Protein AF-A0AA35T2E9-F1 (afdb_monomer_lite)

Secondary structure (DSSP, 8-state):
--------------TT-EEEEEEEEEEEEEEEETTEEEEEEEEEEEEEETTEEEEEEESSTT-SS-SEEEEE-TTEEEEEPPTTTSSSSSEEEEEESS--SSSPPEEEEE--

Structure (mmCIF, N/CA/C/O backbone):
data_AF-A0AA35T2E9-F1
#
_entry.id   AF-A0AA35T2E9-F1
#
loop_
_atom_site.group_PDB
_atom_site.id
_atom_site.type_symbol
_atom_site.label_atom_id
_atom_site.label_alt_id
_atom_site.label_comp_id
_atom_site.label_asym_id
_atom_site.label_entity_id
_atom_site.label_seq_id
_atom_site.pdbx_PDB_ins_code
_atom_site.Cartn_x
_atom_site.Cartn_y
_atom_site.Cartn_z
_atom_site.occupancy
_atom_site.B_iso_or_equiv
_atom_site.auth_seq_id
_atom_site.auth_comp_id
_atom_site.auth_asym_id
_atom_site.auth_atom_id
_atom_site.pdbx_PDB_model_num
ATOM 1 N N . MET A 1 1 ? -33.393 -36.490 15.607 1.00 41.41 1 MET A N 1
ATOM 2 C CA . MET A 1 1 ? -31.966 -36.393 15.215 1.00 41.41 1 MET A CA 1
ATOM 3 C C . MET A 1 1 ? -31.660 -34.954 14.824 1.00 41.41 1 MET A C 1
ATOM 5 O O . MET A 1 1 ? -32.433 -34.359 14.089 1.00 41.41 1 MET A O 1
ATOM 9 N N . ALA A 1 2 ? -30.620 -34.376 15.424 1.00 40.38 2 ALA A N 1
ATOM 10 C CA . ALA A 1 2 ? -30.405 -32.935 15.545 1.00 40.38 2 ALA A CA 1
ATOM 11 C C . ALA A 1 2 ? -29.985 -32.237 14.237 1.00 40.38 2 ALA A C 1
ATOM 13 O O . ALA A 1 2 ? -28.993 -32.613 13.610 1.00 40.38 2 ALA A O 1
ATOM 14 N N . GLY A 1 3 ? -30.695 -31.161 13.883 1.00 43.78 3 GLY A N 1
ATOM 15 C CA . GLY A 1 3 ? -30.271 -30.191 12.875 1.00 43.78 3 GLY A CA 1
ATOM 16 C C . GLY A 1 3 ? -29.133 -29.325 13.415 1.00 43.78 3 GLY A C 1
ATOM 17 O O . GLY A 1 3 ? -29.267 -28.655 14.439 1.00 43.78 3 GLY A O 1
ATOM 18 N N . ARG A 1 4 ? -27.980 -29.363 12.743 1.00 47.06 4 ARG A N 1
ATOM 19 C CA . ARG A 1 4 ? -26.770 -28.641 13.148 1.00 47.06 4 ARG A CA 1
ATOM 20 C C . ARG A 1 4 ? -26.899 -27.167 12.741 1.00 47.06 4 ARG A C 1
ATOM 22 O O . ARG A 1 4 ? -26.602 -26.789 11.612 1.00 47.06 4 ARG A O 1
ATOM 29 N N . ASN A 1 5 ? -27.373 -26.351 13.677 1.00 44.47 5 ASN A N 1
ATOM 30 C CA . ASN A 1 5 ? -27.504 -24.904 13.551 1.00 44.47 5 ASN A CA 1
ATOM 31 C C . ASN A 1 5 ? -26.102 -24.259 13.501 1.00 44.47 5 ASN A C 1
ATOM 33 O O . ASN A 1 5 ? -25.420 -24.170 14.523 1.00 44.47 5 ASN A O 1
ATOM 37 N N . ARG A 1 6 ? -25.628 -23.849 12.315 1.00 49.59 6 ARG A N 1
ATOM 38 C CA . ARG A 1 6 ? -24.379 -23.080 12.185 1.00 49.59 6 ARG A CA 1
ATOM 39 C C . ARG A 1 6 ? -24.676 -21.628 12.540 1.00 49.59 6 ARG A C 1
ATOM 41 O O . ARG A 1 6 ? -24.977 -20.824 11.665 1.00 49.59 6 ARG A O 1
ATOM 48 N N . LYS A 1 7 ? -24.588 -21.284 13.826 1.00 43.34 7 LYS A N 1
ATOM 49 C CA . LYS A 1 7 ? -24.492 -19.878 14.223 1.00 43.34 7 LYS A CA 1
ATOM 50 C C . LYS A 1 7 ? -23.208 -19.315 13.613 1.00 43.34 7 LYS A C 1
ATOM 52 O O . LYS A 1 7 ? -22.113 -19.740 13.975 1.00 43.34 7 LYS A O 1
ATOM 57 N N . SER A 1 8 ? -23.344 -18.392 12.665 1.00 48.28 8 SER A N 1
ATOM 58 C CA . SER A 1 8 ? -22.248 -17.531 12.235 1.00 48.28 8 SER A CA 1
ATOM 59 C C . SER A 1 8 ? -21.790 -16.737 13.453 1.00 48.28 8 SER A C 1
ATOM 61 O O . SER A 1 8 ? -22.528 -15.895 13.967 1.00 48.28 8 SER A O 1
ATOM 63 N N . VAL A 1 9 ? -20.599 -17.045 13.955 1.00 48.53 9 VAL A N 1
ATOM 64 C CA . VAL A 1 9 ? -19.968 -16.249 15.002 1.00 48.53 9 VAL A CA 1
ATOM 65 C C . VAL A 1 9 ? -19.564 -14.938 14.344 1.00 48.53 9 VAL A C 1
ATOM 67 O O . VAL A 1 9 ? -18.628 -14.906 13.547 1.00 48.53 9 VAL A O 1
ATOM 70 N N . ALA A 1 10 ? -20.313 -13.870 14.621 1.00 54.56 10 ALA A N 1
ATOM 71 C CA . ALA A 1 10 ? -19.873 -12.523 14.301 1.00 54.56 10 ALA A CA 1
ATOM 72 C C . ALA A 1 10 ? -18.520 -12.326 14.992 1.00 54.56 10 ALA A C 1
ATOM 74 O O . ALA A 1 10 ? -18.430 -12.425 16.218 1.00 54.56 10 ALA A O 1
ATOM 75 N N . ALA A 1 11 ? -17.463 -12.149 14.200 1.00 52.91 11 ALA A N 1
ATOM 76 C CA . ALA A 1 11 ? -16.132 -11.905 14.722 1.00 52.91 11 ALA A CA 1
ATOM 77 C C . ALA A 1 11 ? -16.199 -10.642 15.585 1.00 52.91 11 ALA A C 1
ATOM 79 O O . ALA A 1 11 ? -16.453 -9.547 15.079 1.00 52.91 11 ALA A O 1
ATOM 80 N N . LEU A 1 12 ? -16.029 -10.810 16.897 1.00 46.50 12 LEU A N 1
ATOM 81 C CA . LEU A 1 12 ? -15.830 -9.689 17.806 1.00 46.50 12 LEU A CA 1
ATOM 82 C C . LEU A 1 12 ? -14.677 -8.845 17.248 1.00 46.50 12 LEU A C 1
ATOM 84 O O . LEU A 1 12 ? -13.704 -9.431 16.763 1.00 46.50 12 LEU A O 1
ATOM 88 N N . PRO A 1 13 ? -14.745 -7.505 17.299 1.00 47.69 13 PRO A N 1
ATOM 89 C CA . PRO A 1 13 ? -13.616 -6.676 16.917 1.00 47.69 13 PRO A CA 1
ATOM 90 C C . PRO A 1 13 ? -12.464 -6.977 17.879 1.00 47.69 13 PRO A C 1
ATOM 92 O O . PRO A 1 13 ? -12.392 -6.448 18.988 1.00 47.69 13 PRO A O 1
ATOM 95 N N . THR A 1 14 ? -11.575 -7.876 17.469 1.00 51.53 14 THR A N 1
ATOM 96 C CA . THR A 1 14 ? -10.306 -8.125 18.136 1.00 51.53 14 THR A CA 1
ATOM 97 C C . THR A 1 14 ? -9.524 -6.818 18.171 1.00 51.53 14 THR A C 1
ATOM 99 O O . THR A 1 14 ? -9.603 -6.018 17.235 1.00 51.53 14 THR A O 1
ATOM 102 N N . LEU A 1 15 ? -8.720 -6.610 19.219 1.00 56.53 15 LEU A N 1
ATOM 103 C CA . LEU A 1 15 ? -7.739 -5.512 19.291 1.00 56.53 15 LEU A CA 1
ATOM 104 C C . LEU A 1 15 ? -6.861 -5.420 18.022 1.00 56.53 15 LEU A C 1
ATOM 106 O O . LEU A 1 15 ? -6.308 -4.368 17.715 1.00 56.53 15 LEU A O 1
ATOM 110 N N . GLU A 1 16 ? -6.778 -6.506 17.253 1.00 69.50 16 GLU A N 1
ATOM 111 C CA . GLU A 1 16 ? -6.038 -6.605 15.998 1.00 69.50 16 GLU A CA 1
ATOM 112 C C . GLU A 1 16 ? -6.703 -5.920 14.785 1.00 69.50 16 GLU A C 1
ATOM 114 O O . GLU A 1 16 ? -6.007 -5.601 13.815 1.00 69.50 16 GLU A O 1
ATOM 119 N N . GLY A 1 17 ? -8.001 -5.600 14.857 1.00 83.62 17 GLY A N 1
ATOM 120 C CA . GLY A 1 17 ? -8.802 -5.086 13.740 1.00 83.62 17 GLY A CA 1
ATOM 121 C C . GLY A 1 17 ? -9.458 -6.184 12.895 1.00 83.62 17 GLY A C 1
ATOM 122 O O . GLY A 1 17 ? -9.219 -7.373 13.095 1.00 83.62 17 GLY A O 1
ATOM 123 N N . VAL A 1 18 ? -10.302 -5.777 11.946 1.00 92.88 18 VAL A N 1
ATOM 124 C CA . VAL A 1 18 ? -10.979 -6.655 10.980 1.00 92.88 18 VAL A CA 1
ATOM 125 C C . VAL A 1 18 ? -10.171 -6.692 9.688 1.00 92.88 18 VAL A C 1
ATOM 127 O O . VAL A 1 18 ? -9.871 -5.644 9.119 1.00 92.88 18 VAL A O 1
ATOM 130 N N . VAL A 1 19 ? -9.827 -7.882 9.193 1.00 94.25 19 VAL A N 1
ATOM 131 C CA . VAL A 1 19 ? -9.210 -8.021 7.866 1.00 94.25 19 VAL A CA 1
ATOM 132 C C . VAL A 1 19 ? -10.280 -7.799 6.801 1.00 94.25 19 VAL A C 1
ATOM 134 O O . VAL A 1 19 ? -11.207 -8.594 6.681 1.00 94.25 19 VAL A O 1
ATOM 137 N N . LEU A 1 20 ? -10.140 -6.723 6.030 1.00 94.94 20 LEU A N 1
ATOM 138 C CA . LEU A 1 20 ? -11.036 -6.397 4.920 1.00 94.94 20 LEU A CA 1
ATOM 139 C C . LEU A 1 20 ? -10.667 -7.178 3.658 1.00 94.94 20 LEU A C 1
ATOM 141 O O . LEU A 1 20 ? -11.536 -7.627 2.918 1.00 94.94 20 LEU A O 1
ATOM 145 N N . HIS A 1 21 ? -9.364 -7.324 3.404 1.00 94.94 21 HIS A N 1
ATOM 146 C CA . HIS A 1 21 ? -8.849 -8.046 2.248 1.00 94.94 21 HIS A CA 1
ATOM 147 C C . HIS A 1 21 ? -7.417 -8.519 2.507 1.00 94.94 21 HIS A C 1
ATOM 149 O O . HIS A 1 21 ? -6.627 -7.830 3.153 1.00 94.94 21 HIS A O 1
ATOM 155 N N . GLU A 1 22 ? -7.034 -9.663 1.949 1.00 95.94 22 GLU A N 1
ATOM 156 C CA . GLU A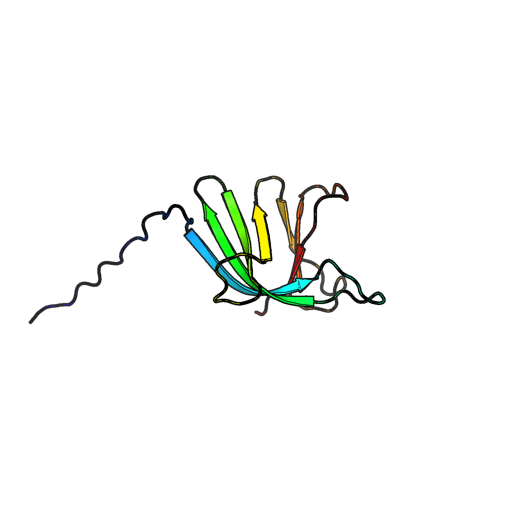 1 22 ? -5.641 -10.103 1.914 1.00 95.94 22 GLU A CA 1
ATOM 157 C C . GLU A 1 22 ? -5.324 -10.865 0.627 1.00 95.94 22 GLU A C 1
ATOM 159 O O . GLU A 1 22 ? -6.207 -11.437 -0.009 1.00 95.94 22 GLU A O 1
ATOM 164 N N . GLY A 1 23 ? -4.066 -10.833 0.196 1.00 95.62 23 GLY A N 1
ATOM 165 C CA . GLY A 1 23 ? -3.691 -11.447 -1.072 1.00 95.62 23 GLY A CA 1
ATOM 166 C C . GLY A 1 23 ? -2.236 -11.253 -1.462 1.00 95.62 23 GLY A C 1
ATOM 167 O O . GLY A 1 23 ? -1.498 -10.448 -0.896 1.00 95.62 23 GLY A O 1
ATOM 168 N N . TRP A 1 24 ? -1.806 -12.018 -2.463 1.00 95.81 24 TRP A N 1
ATOM 169 C CA . TRP A 1 24 ? -0.482 -11.855 -3.050 1.00 95.81 24 TRP A CA 1
ATOM 170 C C . TRP A 1 24 ? -0.483 -10.722 -4.070 1.00 95.81 24 TRP A C 1
ATOM 172 O O . TRP A 1 24 ? -1.135 -10.831 -5.106 1.00 95.81 24 TRP A O 1
ATOM 182 N N . CYS A 1 25 ? 0.356 -9.716 -3.839 1.00 95.12 25 CYS A N 1
ATOM 183 C CA . CYS A 1 25 ? 0.615 -8.655 -4.811 1.00 95.12 25 CYS A CA 1
ATOM 184 C C . CYS A 1 25 ? 2.119 -8.524 -5.057 1.00 95.12 25 CYS A C 1
ATOM 186 O O . CYS A 1 25 ? 2.951 -9.135 -4.373 1.00 95.12 25 CYS A O 1
ATOM 188 N N . VAL A 1 26 ? 2.487 -7.722 -6.050 1.00 93.38 26 VAL A N 1
ATOM 189 C CA . VAL A 1 26 ? 3.882 -7.380 -6.327 1.00 93.38 26 VAL A CA 1
ATOM 190 C C . VAL A 1 26 ? 4.062 -5.890 -6.101 1.00 93.38 26 VAL A C 1
ATOM 192 O O . VAL A 1 26 ? 3.288 -5.102 -6.629 1.00 93.38 26 VAL A O 1
ATOM 195 N N . LYS A 1 27 ? 5.079 -5.492 -5.338 1.00 91.81 27 LYS A N 1
ATOM 196 C CA . LYS A 1 27 ? 5.378 -4.077 -5.102 1.00 91.81 27 LYS A CA 1
ATOM 197 C C . LYS A 1 27 ? 6.767 -3.692 -5.557 1.00 91.81 27 LYS A C 1
ATOM 199 O O . LYS A 1 27 ? 7.692 -4.501 -5.476 1.00 91.81 27 LYS A O 1
ATOM 204 N N . GLU A 1 28 ? 6.921 -2.440 -5.951 1.00 90.00 28 GLU A N 1
ATOM 205 C CA . GLU A 1 28 ? 8.232 -1.862 -6.215 1.00 90.00 28 GLU A CA 1
ATOM 206 C C . GLU A 1 28 ? 9.006 -1.745 -4.893 1.00 90.00 28 GLU A C 1
ATOM 208 O O . GLU A 1 28 ? 8.464 -1.321 -3.866 1.00 90.00 28 GLU A O 1
ATOM 213 N N . SER A 1 29 ? 10.253 -2.203 -4.870 1.00 79.94 29 SER A N 1
ATOM 214 C CA . SER A 1 29 ? 11.150 -2.036 -3.730 1.00 79.94 29 SER A CA 1
ATOM 215 C C . SER A 1 29 ? 11.863 -0.690 -3.831 1.00 79.94 29 SER A C 1
ATOM 217 O O . SER A 1 29 ? 12.203 -0.266 -4.929 1.00 79.94 29 SER A O 1
ATOM 219 N N . GLY A 1 30 ? 12.120 -0.042 -2.692 1.00 66.56 30 GLY A N 1
ATOM 220 C CA . GLY A 1 30 ? 12.769 1.275 -2.652 1.00 66.56 30 GLY A CA 1
ATOM 221 C C . GLY A 1 30 ? 14.247 1.290 -3.064 1.00 66.56 30 GLY A C 1
ATOM 222 O O . GLY A 1 30 ? 14.859 2.345 -3.014 1.00 66.56 30 GLY A O 1
ATOM 223 N N . GLY A 1 31 ? 14.826 0.143 -3.435 1.00 59.09 31 GLY A N 1
ATOM 224 C CA . GLY A 1 31 ? 16.179 0.055 -3.978 1.00 59.09 31 GLY A CA 1
ATOM 225 C C . GLY A 1 31 ? 16.133 -0.170 -5.486 1.00 59.09 31 GLY A C 1
ATOM 226 O O . GLY A 1 31 ? 15.707 -1.239 -5.939 1.00 59.09 31 GLY A O 1
ATOM 227 N N . ALA A 1 32 ? 16.588 0.818 -6.253 1.00 58.44 32 ALA A N 1
ATOM 228 C CA . ALA A 1 32 ? 16.989 0.608 -7.636 1.00 58.44 32 ALA A CA 1
ATOM 229 C C . ALA A 1 32 ? 18.422 0.063 -7.634 1.00 58.44 32 ALA A C 1
ATOM 231 O O . ALA A 1 32 ? 19.305 0.647 -7.013 1.00 58.44 32 ALA A O 1
ATOM 232 N N . PHE A 1 33 ? 18.655 -1.065 -8.301 1.00 50.53 33 PHE A N 1
ATOM 233 C CA . PHE A 1 33 ? 20.011 -1.546 -8.567 1.00 50.53 33 PHE A CA 1
ATOM 234 C C . PHE A 1 33 ? 20.239 -1.413 -10.069 1.00 50.53 33 PHE A C 1
ATOM 236 O O . PHE A 1 33 ? 19.465 -1.964 -10.852 1.00 50.53 33 PHE A O 1
ATOM 243 N N . LEU A 1 34 ? 21.248 -0.629 -10.463 1.00 56.97 34 LEU A N 1
ATOM 244 C CA . LEU A 1 34 ? 21.596 -0.369 -11.868 1.00 56.97 34 LEU A CA 1
ATOM 245 C C . LEU A 1 34 ? 20.414 0.152 -12.713 1.00 56.97 34 LEU A C 1
ATOM 247 O O . LEU A 1 34 ? 20.125 -0.363 -13.791 1.00 56.97 34 LEU A O 1
ATOM 251 N N . GLY A 1 35 ? 19.672 1.137 -12.195 1.00 59.09 35 GLY A N 1
ATOM 252 C CA . GLY A 1 35 ? 18.571 1.784 -12.926 1.00 59.09 35 GLY A CA 1
ATOM 253 C C . GLY A 1 35 ? 17.312 0.928 -13.115 1.00 59.09 35 GLY A C 1
ATOM 254 O O . GLY A 1 35 ? 16.341 1.394 -13.704 1.00 59.09 35 GLY A O 1
ATOM 255 N N . ARG A 1 36 ? 17.280 -0.307 -12.594 1.00 61.66 36 ARG A N 1
ATOM 256 C CA . ARG A 1 36 ? 16.088 -1.165 -12.606 1.00 61.66 36 ARG A CA 1
ATOM 257 C C . ARG A 1 36 ? 15.453 -1.197 -11.226 1.00 61.66 36 ARG A C 1
ATOM 259 O O . ARG A 1 36 ? 16.093 -1.550 -10.231 1.00 61.66 36 ARG A O 1
ATOM 266 N N . THR A 1 37 ? 14.174 -0.847 -11.157 1.00 67.31 37 THR A N 1
ATOM 267 C CA . THR A 1 37 ? 13.408 -0.977 -9.924 1.00 67.31 37 THR A CA 1
ATOM 268 C C . THR A 1 37 ? 13.041 -2.436 -9.680 1.00 67.31 37 THR A C 1
ATOM 270 O O . THR A 1 37 ? 12.468 -3.132 -10.521 1.00 67.31 37 THR A O 1
ATOM 273 N N . ASN A 1 38 ? 13.410 -2.933 -8.502 1.00 83.75 38 ASN A N 1
ATOM 274 C CA . ASN A 1 38 ? 13.181 -4.325 -8.145 1.00 83.75 38 ASN A CA 1
ATOM 275 C C . ASN A 1 38 ? 11.745 -4.522 -7.659 1.00 83.75 38 ASN A C 1
ATOM 277 O O . ASN A 1 38 ? 11.351 -3.992 -6.623 1.00 83.75 38 ASN A O 1
ATOM 281 N N . TRP A 1 39 ? 10.966 -5.329 -8.371 1.00 88.12 39 TRP A N 1
ATOM 282 C CA . TRP A 1 39 ? 9.609 -5.699 -7.975 1.00 88.12 39 TRP A CA 1
ATOM 283 C C . TRP A 1 39 ? 9.628 -6.972 -7.131 1.00 88.12 39 TRP A C 1
ATOM 285 O O . TRP A 1 39 ? 10.198 -7.984 -7.532 1.00 88.12 39 TRP A O 1
ATOM 295 N N . ARG A 1 40 ? 8.996 -6.947 -5.955 1.00 91.44 40 ARG A N 1
ATOM 296 C CA . ARG A 1 40 ? 8.993 -8.073 -5.010 1.00 91.44 40 ARG A CA 1
ATOM 297 C C . ARG A 1 40 ? 7.573 -8.508 -4.680 1.00 91.44 40 ARG A C 1
ATOM 299 O O . ARG A 1 40 ? 6.726 -7.683 -4.342 1.00 91.44 40 ARG A O 1
ATOM 306 N N . ARG A 1 41 ? 7.328 -9.820 -4.736 1.00 94.06 41 ARG A N 1
ATOM 307 C CA . ARG A 1 41 ? 6.066 -10.427 -4.293 1.00 94.06 41 ARG A CA 1
ATOM 308 C C . ARG A 1 41 ? 5.957 -10.345 -2.768 1.00 94.06 41 ARG A C 1
ATOM 310 O O . ARG A 1 41 ? 6.924 -10.651 -2.064 1.00 94.06 41 ARG A O 1
ATOM 317 N N . ARG A 1 42 ? 4.804 -9.908 -2.267 1.00 96.25 42 ARG A N 1
ATOM 318 C CA . ARG A 1 42 ? 4.501 -9.760 -0.836 1.00 96.25 42 ARG A CA 1
ATOM 319 C C . ARG A 1 42 ? 3.058 -10.168 -0.562 1.00 96.25 42 ARG A C 1
ATOM 321 O O . ARG A 1 42 ? 2.205 -10.023 -1.438 1.00 96.25 42 ARG A O 1
ATOM 328 N N . TRP A 1 43 ? 2.809 -10.694 0.633 1.00 96.88 43 TRP A N 1
ATOM 329 C CA . TRP A 1 43 ? 1.448 -10.926 1.112 1.00 96.88 43 TRP A CA 1
ATOM 330 C C . TRP A 1 43 ? 0.933 -9.614 1.687 1.00 96.88 43 TRP A C 1
ATOM 332 O O . TRP A 1 43 ? 1.523 -9.101 2.633 1.00 96.88 43 TRP A O 1
ATOM 342 N N . PHE A 1 44 ? -0.097 -9.041 1.082 1.00 96.88 44 PHE A N 1
ATOM 343 C CA . PHE A 1 44 ? -0.732 -7.816 1.544 1.00 96.88 44 PHE A CA 1
ATOM 344 C C . PHE A 1 44 ? -1.940 -8.139 2.406 1.00 96.88 44 PHE A C 1
ATOM 346 O O . PHE A 1 44 ? -2.655 -9.106 2.142 1.00 96.88 44 PHE A O 1
ATOM 353 N N . ARG A 1 45 ? -2.175 -7.297 3.408 1.00 95.88 45 ARG A N 1
ATOM 354 C CA . ARG A 1 45 ? -3.341 -7.357 4.281 1.00 95.88 45 ARG A CA 1
ATOM 355 C C . ARG A 1 45 ? -3.854 -5.943 4.524 1.00 95.88 45 ARG A C 1
ATOM 357 O O . ARG A 1 45 ? -3.102 -5.087 4.984 1.00 95.88 45 ARG A O 1
ATOM 364 N N . LEU A 1 46 ? -5.119 -5.717 4.201 1.00 95.25 46 LEU A N 1
ATOM 365 C CA . LEU A 1 46 ? -5.854 -4.496 4.493 1.00 95.25 46 LEU A CA 1
ATOM 366 C C . LEU A 1 46 ? -6.699 -4.740 5.741 1.00 95.25 46 LEU A C 1
ATOM 368 O O . LEU A 1 46 ? -7.538 -5.643 5.752 1.00 95.25 46 LEU A O 1
ATOM 372 N N . LEU A 1 47 ? -6.460 -3.959 6.789 1.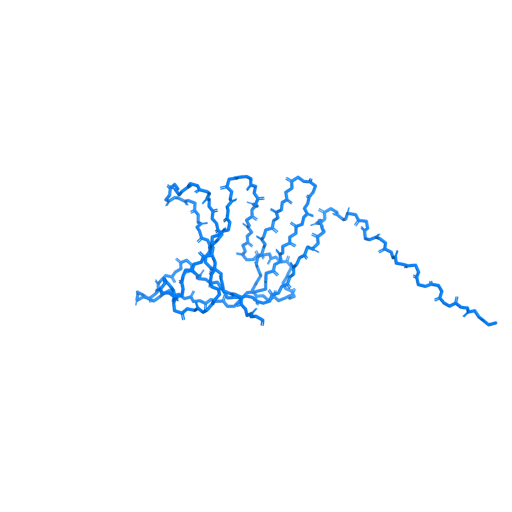00 94.38 47 LEU A N 1
ATOM 373 C CA . LEU A 1 47 ? -7.160 -4.069 8.063 1.00 94.38 47 LEU A CA 1
ATOM 374 C C . LEU A 1 47 ? -7.946 -2.797 8.353 1.00 94.38 47 LEU A C 1
ATOM 376 O O . LEU A 1 47 ? -7.438 -1.699 8.146 1.00 94.38 47 LEU A O 1
ATOM 380 N N . GLN A 1 48 ? -9.138 -2.955 8.914 1.00 92.69 48 GLN A N 1
ATOM 381 C CA . GLN A 1 48 ? -9.885 -1.891 9.567 1.00 92.69 48 GLN A CA 1
ATOM 382 C C . GLN A 1 48 ? -9.694 -1.999 11.079 1.00 92.69 48 GLN A C 1
ATOM 384 O O . GLN A 1 48 ? -10.072 -2.995 11.697 1.00 92.69 48 GLN A O 1
ATOM 389 N N . ARG A 1 49 ? -9.133 -0.963 11.694 1.00 89.25 49 ARG A N 1
ATOM 390 C CA . ARG A 1 49 ? -9.156 -0.738 13.145 1.00 89.25 49 ARG A CA 1
ATOM 391 C C . ARG A 1 49 ? -10.155 0.372 13.471 1.00 89.25 49 ARG A C 1
ATOM 393 O O . ARG A 1 49 ? -10.672 1.019 12.561 1.00 89.25 49 ARG A O 1
ATOM 400 N N . LYS A 1 50 ? -10.442 0.571 14.763 1.00 83.38 50 LYS A N 1
ATOM 401 C CA . LYS A 1 50 ? -11.468 1.516 15.248 1.00 83.38 50 LYS A CA 1
ATOM 402 C C . LYS A 1 50 ? -11.345 2.919 14.638 1.00 83.38 50 LYS A C 1
ATOM 404 O O . LYS A 1 50 ? -12.363 3.509 14.311 1.00 83.38 50 LYS A O 1
ATOM 409 N N . ASP A 1 51 ? -10.127 3.425 14.478 1.00 84.19 51 ASP A N 1
ATOM 410 C CA . ASP A 1 51 ? -9.834 4.791 14.027 1.00 84.19 51 ASP A CA 1
ATOM 411 C C . ASP A 1 51 ? -9.100 4.851 12.677 1.00 84.19 51 ASP A C 1
ATOM 413 O O . ASP A 1 51 ? -8.739 5.935 12.220 1.00 84.19 51 ASP A O 1
ATOM 417 N N . ALA A 1 52 ? -8.793 3.704 12.062 1.00 87.38 52 ALA A N 1
ATOM 418 C CA . ALA A 1 52 ? -7.844 3.679 10.959 1.00 87.38 52 ALA A CA 1
ATOM 419 C C . ALA A 1 52 ? -7.957 2.455 10.063 1.00 87.38 52 ALA A C 1
ATOM 421 O O . ALA A 1 52 ? -8.055 1.322 10.538 1.00 87.38 52 ALA A O 1
ATOM 422 N N . THR A 1 53 ? -7.789 2.683 8.767 1.00 93.56 53 THR A N 1
ATOM 423 C CA . THR A 1 53 ? -7.490 1.624 7.808 1.00 93.56 53 THR A CA 1
ATOM 424 C C . THR A 1 53 ? -5.977 1.482 7.701 1.00 93.56 53 THR A C 1
ATOM 426 O O . THR A 1 53 ? -5.258 2.469 7.575 1.00 93.56 53 THR A O 1
ATOM 429 N N . ILE A 1 54 ? -5.458 0.261 7.781 1.00 94.31 54 ILE A N 1
ATOM 430 C CA . ILE A 1 54 ? -4.020 -0.011 7.737 1.00 94.31 54 ILE A CA 1
ATOM 431 C C . ILE A 1 54 ? -3.744 -1.002 6.616 1.00 94.31 54 ILE A C 1
ATOM 433 O O . ILE A 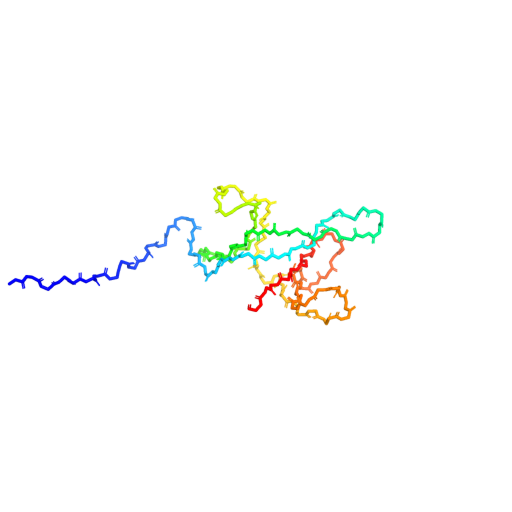1 54 ? -4.309 -2.096 6.590 1.00 94.31 54 ILE A O 1
ATOM 437 N N . LEU A 1 55 ? -2.837 -0.641 5.712 1.00 95.38 55 LEU A N 1
ATOM 438 C CA . LEU A 1 55 ? -2.310 -1.552 4.705 1.00 95.38 55 LEU A CA 1
ATOM 439 C C . LEU A 1 55 ? -0.944 -2.064 5.155 1.00 95.38 55 LEU A C 1
ATOM 441 O O . LEU A 1 55 ? 0.008 -1.302 5.326 1.00 95.38 55 LEU A O 1
ATOM 445 N N . GLN A 1 56 ? -0.842 -3.374 5.322 1.00 96.12 56 GLN A N 1
ATOM 446 C CA . GLN A 1 56 ? 0.383 -4.060 5.710 1.00 96.12 56 GLN A CA 1
ATOM 447 C C . GLN A 1 56 ? 0.858 -4.973 4.591 1.00 96.12 56 GLN A C 1
ATOM 449 O O . GLN A 1 56 ? 0.060 -5.493 3.808 1.00 96.12 56 GLN A O 1
ATOM 454 N N . TYR A 1 57 ? 2.166 -5.213 4.544 1.00 95.94 57 TYR A N 1
ATOM 455 C CA . TYR A 1 57 ? 2.730 -6.256 3.703 1.00 95.94 57 TYR A CA 1
ATOM 456 C C . TYR A 1 57 ? 3.786 -7.080 4.435 1.00 95.94 57 TYR A C 1
ATOM 458 O O . TYR A 1 57 ? 4.596 -6.567 5.206 1.00 95.94 57 TYR A O 1
ATOM 466 N N . PHE A 1 58 ? 3.813 -8.370 4.128 1.00 96.69 58 PHE A N 1
ATOM 467 C CA . PHE A 1 58 ? 4.657 -9.385 4.753 1.00 96.69 58 PHE A CA 1
ATOM 468 C C . PHE A 1 58 ? 5.540 -10.055 3.696 1.00 96.69 58 PHE A C 1
ATOM 470 O O . PHE A 1 58 ? 5.213 -10.039 2.499 1.00 96.69 58 PHE A O 1
ATOM 477 N N . ARG A 1 59 ? 6.683 -10.631 4.098 1.00 95.88 59 ARG A N 1
ATOM 478 C CA . ARG A 1 59 ? 7.544 -11.359 3.148 1.00 95.88 59 ARG A CA 1
ATOM 479 C C . ARG A 1 59 ? 6.867 -12.671 2.741 1.00 95.88 59 ARG A C 1
ATOM 481 O O . ARG A 1 59 ? 6.863 -12.990 1.553 1.00 95.88 59 ARG A O 1
ATOM 488 N N . GLY A 1 60 ? 6.237 -13.352 3.694 1.00 94.50 60 GLY A N 1
ATOM 489 C CA . GLY A 1 60 ? 5.428 -14.554 3.532 1.00 94.50 60 GLY A CA 1
ATOM 490 C C . GLY A 1 60 ? 4.049 -14.443 4.191 1.00 94.50 60 GLY A C 1
ATOM 491 O O . GLY A 1 60 ? 3.816 -13.603 5.050 1.00 94.50 60 GLY A O 1
ATOM 492 N N . LYS A 1 61 ? 3.117 -15.322 3.799 1.00 94.25 61 LYS A N 1
ATOM 493 C CA . LYS A 1 61 ? 1.751 -15.375 4.362 1.00 94.25 61 LYS A CA 1
ATOM 494 C C . LYS A 1 61 ? 1.715 -15.795 5.842 1.00 94.25 61 LYS A C 1
ATOM 496 O O . LYS A 1 61 ? 0.760 -15.478 6.538 1.00 94.25 61 LYS A O 1
ATOM 501 N N . ARG A 1 62 ? 2.722 -16.548 6.298 1.00 94.00 62 ARG A N 1
ATOM 502 C CA . ARG A 1 62 ? 2.821 -17.060 7.678 1.00 94.00 62 ARG A CA 1
ATOM 503 C C . ARG A 1 62 ? 3.635 -16.149 8.599 1.00 94.00 62 ARG A C 1
ATOM 505 O O . ARG A 1 62 ? 3.772 -16.466 9.774 1.00 94.00 62 ARG A O 1
ATOM 512 N N . ASP A 1 63 ? 4.185 -15.058 8.071 1.00 93.56 63 ASP A N 1
ATOM 513 C CA . ASP A 1 63 ? 4.932 -14.108 8.884 1.00 93.56 63 ASP A CA 1
ATOM 514 C C . ASP A 1 63 ? 3.966 -13.397 9.835 1.00 93.56 63 ASP A C 1
ATOM 516 O O . ASP A 1 63 ? 2.886 -12.963 9.433 1.00 93.56 63 ASP A O 1
ATOM 520 N N . THR A 1 64 ? 4.373 -13.245 11.090 1.00 91.94 64 THR A N 1
ATOM 521 C CA . THR A 1 64 ? 3.600 -12.525 12.110 1.00 91.94 64 THR A CA 1
ATOM 522 C C . THR A 1 64 ? 3.940 -11.035 12.144 1.00 91.94 64 THR A C 1
ATOM 524 O O . THR A 1 64 ? 3.087 -10.219 12.482 1.00 91.94 64 THR A O 1
ATOM 527 N N . GLN A 1 65 ? 5.157 -10.662 11.732 1.00 94.62 65 GLN A N 1
ATOM 528 C CA . GLN A 1 65 ? 5.620 -9.276 11.701 1.00 94.62 65 GLN A CA 1
ATOM 529 C C . GLN A 1 65 ? 5.548 -8.696 10.276 1.00 94.62 65 GLN A C 1
ATOM 531 O O . GLN A 1 65 ? 6.145 -9.264 9.353 1.00 94.62 65 GLN A O 1
ATOM 536 N N . PRO A 1 66 ? 4.879 -7.547 10.063 1.00 95.94 66 PRO A N 1
ATOM 537 C CA . PRO A 1 66 ? 4.865 -6.897 8.760 1.00 95.94 66 PRO A CA 1
ATOM 538 C C . PRO A 1 66 ? 6.259 -6.386 8.384 1.00 95.94 66 PRO A C 1
ATOM 540 O O . PRO A 1 66 ? 6.976 -5.794 9.187 1.00 95.94 66 PRO A O 1
ATOM 543 N N . ALA A 1 67 ? 6.617 -6.558 7.113 1.00 94.88 67 ALA A N 1
ATOM 544 C CA . ALA A 1 67 ? 7.808 -5.954 6.517 1.00 94.88 67 ALA A CA 1
ATOM 545 C C . ALA A 1 67 ? 7.606 -4.465 6.177 1.00 94.88 67 ALA A C 1
ATOM 547 O O . ALA A 1 67 ? 8.565 -3.770 5.838 1.00 94.88 67 ALA A O 1
ATOM 548 N N . GLY A 1 68 ? 6.364 -3.990 6.209 1.00 93.19 68 GLY A N 1
ATOM 549 C CA . GLY A 1 68 ? 6.008 -2.579 6.195 1.00 93.19 68 GLY A CA 1
ATOM 550 C C . GLY A 1 68 ? 4.514 -2.390 6.411 1.00 93.19 68 GLY A C 1
ATOM 551 O O . GLY A 1 68 ? 3.716 -3.303 6.182 1.00 93.19 68 GLY A O 1
ATOM 552 N N . SER A 1 69 ? 4.159 -1.203 6.885 1.00 93.19 69 SER A N 1
ATOM 553 C CA . SER A 1 69 ? 2.804 -0.828 7.270 1.00 93.19 69 SER A CA 1
ATOM 554 C C . SER A 1 69 ? 2.586 0.638 6.927 1.00 93.19 69 SER A C 1
ATOM 556 O O . SER A 1 69 ? 3.479 1.452 7.148 1.00 93.19 69 SER A O 1
ATOM 558 N N . VAL A 1 70 ? 1.406 0.970 6.415 1.00 91.56 70 VAL A N 1
ATOM 559 C CA . VAL A 1 70 ? 0.980 2.348 6.167 1.00 91.56 70 VAL A CA 1
ATOM 560 C C . VAL A 1 70 ? -0.425 2.551 6.728 1.00 91.56 70 VAL A C 1
ATOM 562 O O . VAL A 1 70 ? -1.313 1.723 6.507 1.00 91.56 70 VAL A O 1
ATOM 565 N N . LYS A 1 71 ? -0.605 3.627 7.501 1.00 92.25 71 LYS A N 1
ATOM 566 C CA . LYS A 1 71 ? -1.915 4.091 7.966 1.00 92.25 71 LYS A CA 1
ATOM 567 C C . LYS A 1 71 ? -2.551 4.869 6.813 1.00 92.25 71 LYS A C 1
ATOM 569 O O . LYS A 1 71 ? -1.955 5.820 6.327 1.00 92.25 71 LYS A O 1
ATOM 574 N N . LEU A 1 72 ? -3.708 4.419 6.348 1.00 91.50 72 LEU A N 1
ATOM 575 C CA . LEU A 1 72 ? -4.482 5.061 5.291 1.00 91.50 72 LEU A CA 1
ATOM 576 C C . LEU A 1 72 ? -5.517 5.970 5.953 1.00 91.50 72 LEU A C 1
ATOM 578 O O . LEU A 1 72 ? -6.626 5.535 6.266 1.00 91.50 72 LEU A O 1
ATOM 582 N N . ASP A 1 73 ? -5.116 7.203 6.234 1.00 89.25 73 ASP A N 1
ATOM 583 C CA . ASP A 1 73 ? -6.021 8.268 6.660 1.00 89.25 73 ASP A CA 1
ATOM 584 C C . ASP A 1 73 ? -6.332 9.215 5.488 1.00 89.25 73 ASP A C 1
ATOM 586 O O . ASP A 1 73 ? -5.991 8.940 4.336 1.00 89.25 73 ASP A O 1
ATOM 590 N N . VAL A 1 74 ? -6.996 10.334 5.781 1.00 87.94 74 VAL A N 1
ATOM 591 C CA . VAL A 1 74 ? -7.411 11.338 4.788 1.00 87.94 74 VAL A CA 1
ATOM 592 C C . VAL A 1 74 ? -6.248 11.977 4.022 1.00 87.94 74 VAL A C 1
ATOM 594 O O . VAL A 1 74 ? -6.476 12.617 3.000 1.00 87.94 74 VAL A O 1
ATOM 597 N N . THR A 1 75 ? -5.008 11.814 4.489 1.00 89.06 75 THR A N 1
ATOM 598 C CA . THR A 1 75 ? -3.813 12.323 3.809 1.00 89.06 75 THR A CA 1
ATOM 599 C C . THR A 1 75 ? -3.276 11.361 2.756 1.00 89.06 75 THR A C 1
ATOM 601 O O . THR A 1 75 ? -2.389 11.751 2.003 1.00 89.06 75 THR A O 1
ATOM 604 N N . TYR A 1 76 ? -3.812 10.139 2.651 1.00 91.19 76 TYR A N 1
ATOM 605 C CA . TYR A 1 76 ? -3.409 9.137 1.664 1.00 91.19 76 TYR A CA 1
ATOM 606 C C . TYR A 1 76 ? -4.4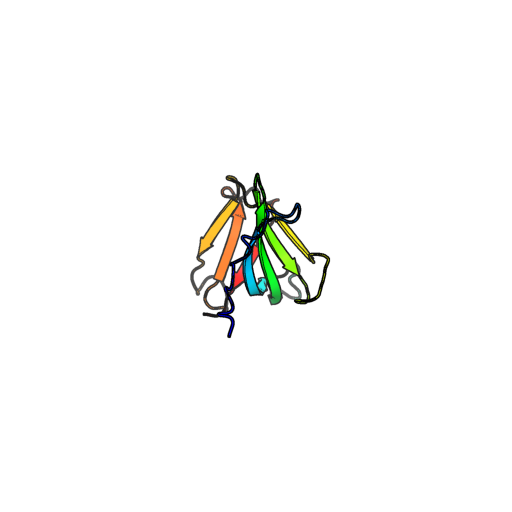79 8.918 0.597 1.00 91.19 76 TYR A C 1
ATOM 608 O O . TYR A 1 76 ? -5.678 8.941 0.861 1.00 91.19 76 TYR A O 1
ATOM 616 N N . CYS A 1 77 ? -4.039 8.622 -0.623 1.00 89.88 77 CYS A N 1
ATOM 617 C CA . CYS A 1 77 ? -4.918 8.216 -1.710 1.00 89.88 77 CYS A CA 1
ATOM 618 C C . CYS A 1 77 ? -4.345 7.037 -2.495 1.00 89.88 77 CYS A C 1
ATOM 620 O O . CYS A 1 77 ? -3.145 6.741 -2.469 1.00 89.88 77 CYS A O 1
ATOM 622 N N . THR A 1 78 ? -5.234 6.365 -3.223 1.00 91.69 78 THR A N 1
ATOM 623 C CA . THR A 1 78 ? -4.861 5.378 -4.232 1.00 91.69 78 THR A CA 1
ATOM 624 C C . THR A 1 78 ? -5.045 5.971 -5.618 1.00 91.69 78 THR A C 1
ATOM 626 O O . THR A 1 78 ? -6.102 6.528 -5.91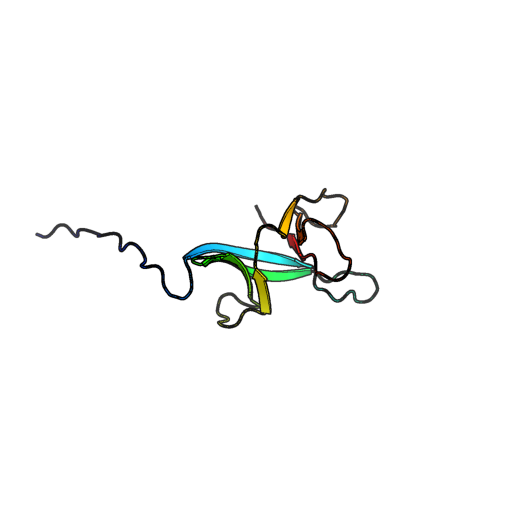0 1.00 91.69 78 THR A O 1
ATOM 629 N N . ARG A 1 79 ? -4.043 5.826 -6.483 1.00 91.06 79 ARG A N 1
ATOM 630 C CA . ARG A 1 79 ? -4.065 6.336 -7.859 1.00 91.06 79 ARG A CA 1
ATOM 631 C C . ARG A 1 79 ? -3.798 5.190 -8.820 1.00 91.06 79 ARG A C 1
ATOM 633 O O . ARG A 1 79 ? -2.754 4.546 -8.722 1.00 91.06 79 ARG A O 1
ATOM 640 N N . GLN A 1 80 ? -4.731 4.912 -9.724 1.00 88.75 80 GLN A N 1
ATOM 641 C CA . GLN A 1 80 ? -4.482 3.959 -10.801 1.00 88.75 80 GLN A CA 1
ATOM 642 C C . GLN A 1 80 ? -3.418 4.539 -11.734 1.00 88.75 80 GLN A C 1
ATOM 644 O O . GLN A 1 80 ? -3.475 5.717 -12.074 1.00 88.75 80 GLN A O 1
ATOM 649 N N . MET A 1 81 ? -2.433 3.724 -12.104 1.00 84.44 81 MET A N 1
ATOM 650 C CA . MET A 1 81 ? -1.398 4.129 -13.049 1.00 84.44 81 MET A CA 1
ATOM 651 C C . MET A 1 81 ? -1.741 3.647 -14.449 1.00 84.44 81 MET A C 1
ATOM 653 O O . MET A 1 81 ? -2.318 2.565 -14.615 1.00 84.44 81 MET A O 1
ATOM 657 N N . GLU A 1 82 ? -1.338 4.415 -15.457 1.00 76.44 82 GLU A N 1
ATOM 658 C CA . GLU A 1 82 ? -1.416 3.934 -16.823 1.00 76.44 82 GLU A CA 1
ATOM 659 C C . GLU A 1 82 ? -0.335 2.877 -17.057 1.00 76.44 82 GLU A C 1
ATOM 661 O O . GLU A 1 82 ? 0.778 2.935 -16.533 1.00 76.44 82 GLU A O 1
ATOM 666 N N . THR A 1 83 ? -0.641 1.881 -17.885 1.00 66.00 83 THR A N 1
ATOM 667 C CA . THR A 1 83 ? 0.289 0.788 -18.219 1.00 66.00 83 THR A CA 1
ATOM 668 C C . THR A 1 83 ? 1.586 1.252 -18.883 1.00 66.00 83 THR A C 1
ATOM 670 O O . THR A 1 83 ? 2.525 0.469 -18.979 1.00 66.00 83 THR A O 1
ATOM 673 N N . LYS A 1 84 ? 1.654 2.502 -19.355 1.00 65.31 84 LYS A N 1
ATOM 674 C CA . LYS A 1 84 ? 2.872 3.093 -19.922 1.00 65.31 84 LYS A CA 1
ATOM 675 C C . LYS A 1 84 ? 3.849 3.564 -18.841 1.00 65.31 84 LYS A C 1
ATOM 677 O O . LYS A 1 84 ? 5.049 3.585 -19.092 1.00 65.31 84 LYS A O 1
ATOM 682 N N . ASP A 1 85 ? 3.358 3.861 -17.638 1.00 63.16 85 ASP A N 1
ATOM 683 C CA . ASP A 1 85 ? 4.166 4.446 -16.564 1.00 63.16 85 ASP A CA 1
ATOM 684 C C . ASP A 1 85 ? 5.054 3.408 -15.868 1.00 63.16 85 ASP A C 1
ATOM 686 O O . ASP A 1 85 ? 6.087 3.736 -15.280 1.00 63.16 85 ASP A O 1
ATOM 690 N N . LYS A 1 86 ? 4.652 2.132 -15.911 1.00 70.25 86 LYS A N 1
ATOM 691 C CA . LYS A 1 86 ? 5.377 0.999 -15.326 1.00 70.25 86 LYS A CA 1
ATOM 692 C C . LYS A 1 86 ? 5.180 -0.245 -16.191 1.00 70.25 86 LYS A C 1
ATOM 694 O O . LYS A 1 86 ? 4.082 -0.526 -16.648 1.00 70.25 86 LYS A O 1
ATOM 699 N N . SER A 1 87 ? 6.213 -1.077 -16.314 1.00 75.75 87 SER A N 1
ATOM 700 C CA . SER A 1 87 ? 6.225 -2.301 -17.140 1.00 75.75 87 SER A CA 1
ATOM 701 C C . SER A 1 87 ? 5.336 -3.459 -16.640 1.00 75.75 87 SER A C 1
ATOM 703 O O . SER A 1 87 ? 5.558 -4.617 -16.997 1.00 75.75 87 SER A O 1
ATOM 705 N N . ARG A 1 88 ? 4.343 -3.192 -15.781 1.00 80.88 88 ARG A N 1
ATOM 706 C CA . ARG A 1 88 ? 3.452 -4.199 -15.189 1.00 80.88 88 ARG A CA 1
ATOM 707 C C . ARG A 1 88 ? 1.981 -3.828 -15.391 1.00 80.88 88 ARG A C 1
ATOM 709 O O . ARG A 1 88 ? 1.637 -2.655 -15.308 1.00 80.88 88 ARG A O 1
ATOM 716 N N . PRO A 1 89 ? 1.096 -4.819 -15.586 1.00 84.81 89 PRO A N 1
ATOM 717 C CA . PRO A 1 89 ? -0.338 -4.573 -15.664 1.00 84.81 89 PRO A CA 1
ATOM 718 C C . PRO A 1 89 ? -0.931 -4.248 -14.285 1.00 84.81 89 PRO A C 1
ATOM 720 O O . PRO A 1 89 ? -0.396 -4.663 -13.249 1.00 84.81 89 PRO A O 1
ATOM 723 N N . ASN A 1 90 ? -2.078 -3.562 -14.292 1.00 88.56 90 ASN A N 1
ATOM 724 C CA . ASN A 1 90 ? -2.901 -3.259 -13.112 1.00 88.56 90 ASN A CA 1
ATOM 725 C C . ASN A 1 90 ? -2.095 -2.643 -11.953 1.00 88.56 90 ASN A C 1
ATOM 727 O O . ASN A 1 90 ? -2.182 -3.096 -10.807 1.00 88.56 90 ASN A O 1
ATOM 731 N N . VAL A 1 91 ? -1.246 -1.667 -12.272 1.00 91.44 91 VAL A N 1
ATOM 732 C CA . VAL A 1 91 ? -0.443 -0.957 -11.277 1.00 91.44 91 VAL A CA 1
ATOM 733 C C . VAL A 1 91 ? -1.261 0.186 -10.688 1.00 91.44 91 VAL A C 1
ATOM 735 O O . VAL A 1 91 ? -1.946 0.915 -11.401 1.00 91.44 91 VAL A O 1
ATOM 738 N N . PHE A 1 92 ? -1.159 0.361 -9.379 1.00 92.12 92 PHE A N 1
ATOM 739 C CA . PHE A 1 92 ? -1.661 1.525 -8.669 1.00 92.12 92 PHE A CA 1
ATOM 740 C C . PHE A 1 92 ? -0.628 1.997 -7.645 1.00 92.12 92 PHE A C 1
ATOM 742 O O . PHE A 1 92 ? 0.187 1.220 -7.137 1.00 92.12 92 PHE A O 1
ATOM 749 N N . ALA A 1 93 ? -0.657 3.291 -7.362 1.00 92.31 93 ALA A N 1
ATOM 750 C CA . ALA A 1 93 ? 0.128 3.928 -6.325 1.00 92.31 93 ALA A CA 1
ATOM 751 C C . ALA A 1 93 ? -0.716 4.093 -5.058 1.00 92.31 93 ALA A C 1
ATOM 753 O O . ALA A 1 93 ? -1.902 4.404 -5.136 1.00 92.31 93 ALA A O 1
ATOM 754 N N . VAL A 1 94 ? -0.090 3.910 -3.899 1.00 93.50 94 VA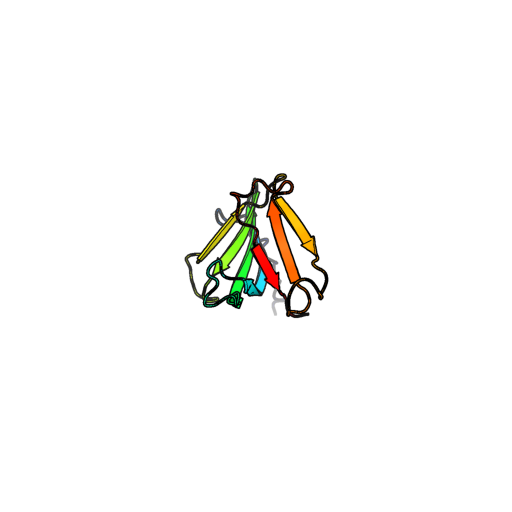L A N 1
ATOM 755 C CA . VAL A 1 94 ? -0.623 4.260 -2.579 1.00 93.50 94 VAL A CA 1
ATOM 756 C C . VAL A 1 94 ? 0.369 5.219 -1.946 1.00 93.50 94 VAL A C 1
ATOM 758 O O . VAL A 1 94 ? 1.510 4.840 -1.692 1.00 93.50 94 VAL A O 1
ATOM 761 N N . GLY A 1 95 ? -0.031 6.457 -1.718 1.00 92.00 95 GLY A N 1
ATOM 762 C CA . GLY A 1 95 ? 0.866 7.496 -1.224 1.00 92.00 95 GLY A CA 1
ATOM 763 C C . GLY A 1 95 ? 0.079 8.697 -0.726 1.00 92.00 95 GLY A C 1
ATOM 764 O O . GLY A 1 95 ? -1.154 8.643 -0.725 1.00 92.00 95 GLY A O 1
ATOM 765 N N . PRO A 1 96 ? 0.767 9.764 -0.305 1.00 90.12 96 PRO A N 1
ATOM 766 C CA . PRO A 1 96 ? 0.091 10.962 0.145 1.00 90.12 96 PRO A CA 1
ATOM 767 C C . PRO A 1 96 ? -0.712 11.596 -1.006 1.00 90.12 96 PRO A C 1
ATOM 769 O O . PRO A 1 96 ? -0.384 11.430 -2.191 1.00 90.12 96 PRO A O 1
ATOM 772 N N . VAL A 1 97 ? -1.783 12.304 -0.649 1.00 87.88 97 VAL A N 1
ATOM 773 C CA . VAL A 1 97 ? -2.610 13.100 -1.571 1.00 87.88 97 VAL A CA 1
ATOM 774 C C . VAL A 1 97 ? -1.760 14.192 -2.214 1.00 87.88 97 VAL A C 1
ATOM 776 O O . VAL A 1 97 ? -1.815 14.380 -3.427 1.00 87.88 97 VAL A O 1
ATOM 779 N N . PHE A 1 98 ? -0.938 14.854 -1.402 1.00 85.06 98 PHE A N 1
ATOM 780 C CA . PHE A 1 98 ? 0.026 15.858 -1.827 1.00 85.06 98 PHE A CA 1
ATOM 781 C C . PHE A 1 98 ? 1.429 15.280 -1.680 1.00 85.06 98 PHE A C 1
ATOM 783 O O . PHE A 1 98 ? 1.804 14.839 -0.597 1.00 85.06 98 PHE A O 1
ATOM 790 N N . ASP A 1 99 ? 2.183 15.237 -2.774 1.00 79.88 99 ASP A N 1
ATOM 791 C CA . ASP A 1 99 ? 3.559 14.753 -2.737 1.00 79.88 99 ASP A CA 1
ATOM 792 C C . ASP A 1 99 ? 4.454 15.805 -2.075 1.00 79.88 99 ASP A C 1
ATOM 794 O O . ASP A 1 99 ? 4.581 16.924 -2.570 1.00 79.88 99 ASP A O 1
ATOM 798 N N . ASP A 1 100 ? 5.044 15.445 -0.940 1.00 79.81 100 ASP A N 1
ATOM 799 C CA . ASP A 1 100 ? 5.991 16.278 -0.198 1.00 79.81 100 ASP A CA 1
ATOM 800 C C . ASP A 1 100 ? 7.457 15.891 -0.491 1.00 79.81 100 ASP A C 1
ATOM 802 O O . ASP A 1 100 ? 8.381 16.446 0.102 1.00 79.81 100 ASP A O 1
ATOM 806 N N . GLY A 1 101 ? 7.687 14.911 -1.378 1.00 75.88 101 GLY A N 1
ATOM 807 C CA . GLY A 1 101 ? 9.010 14.391 -1.737 1.00 75.88 101 GLY A CA 1
ATOM 808 C C . GLY A 1 101 ? 9.714 13.578 -0.641 1.00 75.88 101 GLY A C 1
ATOM 809 O O . GLY A 1 101 ? 10.765 12.988 -0.894 1.00 75.88 101 GLY A O 1
ATOM 810 N N . SER A 1 102 ? 9.149 13.507 0.563 1.00 78.31 102 SER A N 1
ATOM 811 C CA . SER A 1 102 ? 9.716 12.829 1.735 1.00 78.31 102 SER A CA 1
ATOM 812 C C . SER A 1 102 ? 8.936 11.566 2.116 1.00 78.31 102 SER A C 1
ATOM 814 O O . SER A 1 102 ? 9.508 10.570 2.573 1.00 78.31 102 SER A O 1
ATOM 816 N N . THR A 1 103 ? 7.629 11.571 1.867 1.00 83.94 103 THR A N 1
ATOM 817 C CA . THR A 1 103 ? 6.706 10.499 2.192 1.00 83.94 103 THR A CA 1
ATOM 818 C C . THR A 1 103 ? 6.713 9.460 1.079 1.00 83.94 103 THR A C 1
ATOM 820 O O . THR A 1 103 ? 6.509 9.730 -0.105 1.00 83.94 103 THR A O 1
ATOM 823 N N . ARG A 1 104 ? 6.946 8.204 1.458 1.00 85.25 104 ARG A N 1
ATOM 824 C CA . ARG A 1 104 ? 7.070 7.108 0.496 1.00 85.25 104 ARG A CA 1
ATOM 825 C C . ARG A 1 104 ? 5.739 6.821 -0.206 1.00 85.25 104 ARG A C 1
ATOM 827 O O . ARG A 1 104 ? 4.789 6.363 0.423 1.00 85.25 104 ARG A O 1
ATOM 834 N N . THR A 1 105 ? 5.746 6.910 -1.534 1.00 89.75 105 THR A N 1
ATOM 835 C CA . THR A 1 105 ? 4.705 6.325 -2.392 1.00 89.75 105 THR A CA 1
ATOM 836 C C . THR A 1 105 ? 5.005 4.850 -2.684 1.00 89.75 105 THR A C 1
ATOM 838 O O . THR A 1 105 ? 6.120 4.463 -3.041 1.00 89.75 105 THR A O 1
ATOM 841 N N . TYR A 1 106 ? 4.000 3.994 -2.521 1.00 91.25 106 TYR A N 1
ATOM 842 C CA . TYR A 1 106 ? 4.062 2.559 -2.770 1.00 91.25 106 TYR A CA 1
ATOM 843 C C . TYR A 1 106 ? 3.411 2.222 -4.110 1.00 91.25 106 TYR A C 1
ATOM 845 O O . TYR A 1 106 ? 2.198 2.315 -4.247 1.00 91.25 106 TYR A O 1
ATOM 853 N N . TYR A 1 107 ? 4.194 1.725 -5.064 1.00 91.75 107 TYR A N 1
ATOM 854 C CA . TYR A 1 107 ? 3.667 1.173 -6.314 1.00 91.75 107 TYR A CA 1
ATOM 855 C C . TYR A 1 107 ? 3.388 -0.324 -6.163 1.00 91.75 107 TYR A C 1
ATOM 857 O O . TYR A 1 107 ? 4.276 -1.092 -5.763 1.00 91.75 107 TYR A O 1
ATOM 865 N N . ILE A 1 108 ? 2.153 -0.737 -6.447 1.00 93.62 108 ILE A N 1
ATOM 866 C CA . ILE A 1 108 ? 1.629 -2.089 -6.228 1.00 93.62 108 ILE A CA 1
ATOM 867 C C . ILE A 1 108 ? 0.936 -2.565 -7.508 1.00 93.62 108 ILE A C 1
ATOM 869 O O . ILE A 1 108 ? 0.211 -1.818 -8.146 1.00 93.62 108 ILE A O 1
ATOM 873 N N . SER A 1 109 ? 1.163 -3.820 -7.884 1.00 92.69 109 SER A N 1
ATOM 874 C CA . SER A 1 109 ? 0.497 -4.511 -8.989 1.00 92.69 109 SER A CA 1
ATOM 875 C C . SER A 1 109 ? -0.217 -5.747 -8.454 1.00 92.69 109 SER A C 1
ATOM 877 O O . SER A 1 109 ? 0.390 -6.577 -7.760 1.00 92.69 109 SER A O 1
ATOM 879 N N . CYS A 1 110 ? -1.499 -5.866 -8.790 1.00 88.50 110 CYS A N 1
ATOM 880 C CA . CYS A 1 110 ? -2.338 -7.014 -8.457 1.00 88.50 110 CYS A CA 1
ATOM 881 C C . CYS A 1 110 ? -2.617 -7.860 -9.704 1.00 88.50 110 CYS A C 1
ATOM 883 O O . CYS A 1 110 ? -2.751 -7.347 -10.820 1.00 88.50 110 CYS A O 1
ATOM 885 N N . ARG A 1 111 ? -2.719 -9.178 -9.516 1.00 80.00 111 ARG A N 1
ATOM 886 C CA . ARG A 1 111 ? -3.297 -10.053 -10.543 1.00 80.00 111 ARG A CA 1
ATOM 887 C C . ARG A 1 111 ? -4.820 -9.897 -10.503 1.00 80.00 111 ARG A C 1
ATOM 889 O O . ARG A 1 111 ? -5.357 -9.664 -9.422 1.00 80.00 111 ARG A O 1
ATOM 896 N N . LYS A 1 112 ? -5.456 -9.955 -11.675 1.00 59.62 112 LYS A N 1
ATOM 897 C CA . LYS A 1 112 ? -6.914 -10.078 -11.785 1.00 59.62 112 LYS A CA 1
ATOM 898 C C . LYS A 1 112 ? -7.358 -11.444 -11.277 1.00 59.62 112 LYS A C 1
ATOM 900 O O . LYS A 1 112 ? -6.538 -12.386 -11.399 1.00 59.62 112 LYS A O 1
#

Organism: Geodia barretti (NCBI:txid519541)

pLDDT: mean 81.13, std 16.84, range [40.38, 96.88]

Foldseek 3Di:
DDDDDPDPPPPDQDQVADWPDKDKKWKFDPDDDPNDTDIAIWIWTWGDDPVWIKIFTPNDPPDPDTPDMDTDDPQWDKAFDDCVVDVAPRWIWIWGPDDPVPTDIMIIHDDD

Radius of gyration: 17.56 Å; chains: 1; bounding box: 54×53×39 Å

InterPro domains:
  IPR001849 Pleckstrin homology domain [PF00169] (19-110)
  IPR001849 Pleckstrin homology domain [PS50003] (18-112)
  IPR011993 PH-like domain superfamily [G3DSA:2.30.29.30] (11-112)
  IPR051707 Phosphoinositide-Interacting Signal Transduction Regulators [PTHR14336] (9-110)

Sequence (112 aa):
MAGRNRKSVAALPTLEGVVLHEGWCVKESGGAFLGRTNWRRRWFRLLQRKDATILQYFRGKRDTQPAGSVKLDVTYCTRQMETKDKSRPNVFAVGPVFDDGSTRTYYISCRK